Protein AF-A0A7J3AXJ6-F1 (afdb_monomer)

Radius of gyration: 14.65 Å; Cα contacts (8 Å, |Δi|>4): 82; chains: 1; bounding box: 35×21×37 Å

Structure (mmCIF, N/CA/C/O backbone):
data_AF-A0A7J3AXJ6-F1
#
_entry.id   AF-A0A7J3AXJ6-F1
#
loop_
_atom_site.group_PDB
_atom_site.id
_atom_site.type_symbol
_atom_site.label_atom_id
_atom_site.label_alt_id
_atom_site.label_comp_id
_atom_site.label_asym_id
_atom_site.label_entity_id
_atom_site.label_seq_id
_atom_site.pdbx_PDB_ins_code
_atom_site.Cartn_x
_atom_site.Cartn_y
_atom_site.Cartn_z
_atom_site.occupancy
_atom_site.B_iso_or_equiv
_atom_site.auth_seq_id
_atom_site.auth_comp_id
_atom_site.auth_asym_id
_atom_site.auth_atom_id
_atom_site.pdbx_PDB_model_num
ATOM 1 N N . MET A 1 1 ? -6.499 10.471 -3.218 1.00 43.72 1 MET A N 1
ATOM 2 C CA . MET A 1 1 ? -7.616 10.177 -2.274 1.00 43.72 1 MET A CA 1
ATOM 3 C C . MET A 1 1 ? -7.614 8.663 -2.050 1.00 43.72 1 MET A C 1
ATOM 5 O O . MET A 1 1 ? -7.186 7.981 -2.967 1.00 43.72 1 MET A O 1
ATOM 9 N N . ILE A 1 2 ? -8.008 8.103 -0.897 1.00 56.88 2 ILE A N 1
ATOM 10 C CA . ILE A 1 2 ? -8.300 6.652 -0.827 1.00 56.88 2 ILE A CA 1
ATOM 11 C C . ILE A 1 2 ? -9.795 6.523 -1.126 1.00 56.88 2 ILE A C 1
ATOM 13 O O . ILE A 1 2 ? -10.596 6.801 -0.237 1.00 56.88 2 ILE A O 1
ATOM 17 N N . PRO A 1 3 ? -10.217 6.246 -2.370 1.00 53.56 3 PRO A N 1
ATOM 18 C CA . PRO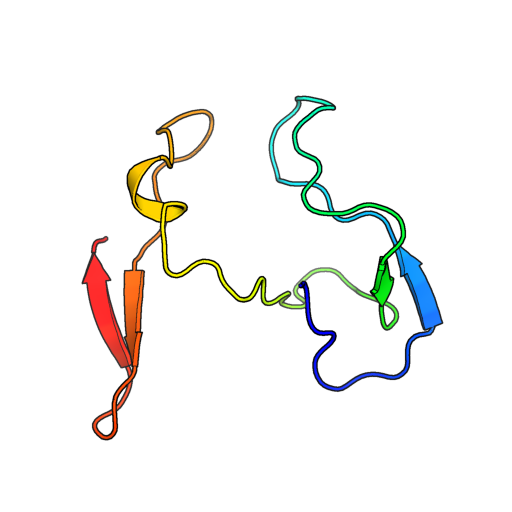 A 1 3 ? -11.619 6.010 -2.640 1.00 53.56 3 PRO A CA 1
ATOM 19 C C . PRO A 1 3 ? -12.034 4.695 -1.997 1.00 53.56 3 PRO A C 1
ATOM 21 O O . PRO A 1 3 ? -11.385 3.660 -2.140 1.00 53.56 3 PRO A O 1
ATOM 24 N N . VAL A 1 4 ? -13.151 4.764 -1.296 1.00 54.38 4 VAL A N 1
ATOM 25 C CA . VAL A 1 4 ? -13.776 3.622 -0.650 1.00 54.38 4 VAL A CA 1
ATOM 26 C C . VAL A 1 4 ? -14.577 2.887 -1.717 1.00 54.38 4 VAL A C 1
ATOM 28 O O . VAL A 1 4 ? -15.608 3.369 -2.186 1.00 54.38 4 VAL A O 1
ATOM 31 N N . GLY A 1 5 ? -14.052 1.754 -2.178 1.00 59.88 5 GLY A N 1
ATOM 32 C CA . GLY A 1 5 ? -14.750 0.871 -3.107 1.00 59.88 5 GLY A CA 1
ATOM 33 C C . GLY A 1 5 ? -15.824 0.046 -2.395 1.00 59.88 5 GLY A C 1
ATOM 34 O O . GLY A 1 5 ? -15.586 -0.465 -1.310 1.00 59.88 5 GLY A O 1
ATOM 35 N N . VAL A 1 6 ? -16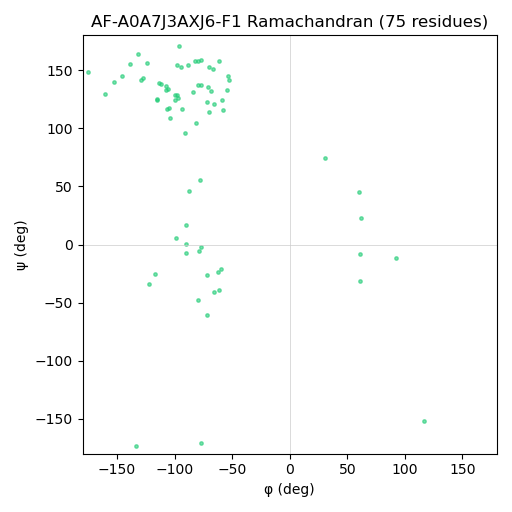.996 -0.065 -3.033 1.00 52.81 6 VAL A N 1
ATOM 36 C CA . VAL A 1 6 ? -18.128 -0.980 -2.760 1.00 52.81 6 VAL A CA 1
ATOM 37 C C . VAL A 1 6 ? -18.319 -1.382 -1.284 1.00 52.81 6 VAL A C 1
ATOM 39 O O . VAL A 1 6 ? -18.081 -2.518 -0.889 1.00 52.81 6 VAL A O 1
ATOM 42 N N . GLY A 1 7 ? -18.825 -0.452 -0.477 1.00 59.94 7 GLY A N 1
ATOM 43 C CA . GLY A 1 7 ? -19.268 -0.688 0.899 1.00 59.94 7 GLY A CA 1
ATOM 44 C C . GLY A 1 7 ? -19.903 0.581 1.463 1.00 59.94 7 GLY A C 1
ATOM 45 O O . GLY A 1 7 ? -19.537 1.682 1.051 1.00 59.94 7 GLY A O 1
ATOM 46 N N . ARG A 1 8 ? -20.894 0.463 2.356 1.00 72.00 8 ARG A N 1
ATOM 47 C CA . ARG A 1 8 ? -21.345 1.634 3.123 1.00 72.00 8 ARG A CA 1
ATOM 48 C C . ARG A 1 8 ? -20.251 1.980 4.129 1.00 72.00 8 ARG A C 1
ATOM 50 O O . ARG A 1 8 ? -19.724 1.081 4.768 1.00 72.00 8 ARG A O 1
ATOM 57 N N . ALA A 1 9 ? -19.927 3.262 4.249 1.00 78.69 9 ALA A N 1
ATOM 58 C CA . ALA A 1 9 ? -19.127 3.766 5.356 1.00 78.69 9 ALA A CA 1
ATOM 59 C C . ALA A 1 9 ? -19.835 3.439 6.679 1.00 78.69 9 ALA A C 1
ATOM 61 O O . ALA A 1 9 ? -21.008 3.785 6.842 1.00 78.69 9 ALA A O 1
ATOM 62 N N . GLU A 1 10 ? -19.141 2.751 7.580 1.00 86.00 10 GLU A N 1
ATOM 63 C CA . GLU A 1 10 ? -19.691 2.287 8.858 1.00 86.00 10 GLU A CA 1
ATOM 64 C C . GLU A 1 10 ? -18.900 2.821 10.053 1.00 86.00 10 GLU A C 1
ATOM 66 O O . GLU A 1 10 ? -19.506 3.113 11.085 1.00 86.00 10 GLU A O 1
ATOM 71 N N . GLU A 1 11 ? -17.582 2.989 9.916 1.00 91.31 11 GLU A N 1
ATOM 72 C CA . GLU A 1 11 ? -16.720 3.464 10.997 1.00 91.31 11 GLU A CA 1
ATOM 73 C C . GLU A 1 11 ? -15.559 4.336 10.499 1.00 91.31 11 GLU A C 1
ATOM 75 O O . GLU A 1 11 ? -14.986 4.109 9.428 1.00 91.31 11 GLU A O 1
ATOM 80 N N . GLU A 1 12 ? -15.205 5.335 11.309 1.00 94.12 12 GLU A N 1
ATOM 81 C CA . GLU A 1 12 ? -14.001 6.141 11.117 1.00 94.12 12 GLU A CA 1
ATOM 82 C C . GLU A 1 12 ? -12.773 5.288 11.466 1.00 94.12 12 GLU A C 1
ATOM 84 O O . GLU A 1 12 ? -12.669 4.749 12.569 1.00 94.12 12 GLU A O 1
ATOM 89 N N . THR A 1 13 ? -11.853 5.140 10.513 1.00 93.19 13 THR A N 1
ATOM 90 C CA . THR A 1 13 ? -10.711 4.222 10.599 1.00 93.19 13 THR A CA 1
ATOM 91 C C . THR A 1 13 ? -9.400 4.933 10.283 1.00 93.19 13 THR A C 1
ATOM 93 O O . THR A 1 13 ? -9.314 5.721 9.340 1.00 93.19 13 THR A O 1
ATOM 96 N N . ASP A 1 14 ? -8.341 4.585 11.013 1.00 95.25 14 ASP A N 1
ATOM 97 C CA . ASP A 1 14 ? -6.970 4.959 10.669 1.00 95.25 14 ASP A CA 1
ATOM 98 C C . ASP A 1 14 ? -6.270 3.812 9.932 1.00 95.25 14 ASP A C 1
ATOM 100 O O . ASP A 1 14 ? -6.233 2.673 10.398 1.00 95.25 14 ASP A O 1
ATOM 104 N N . VAL A 1 15 ? -5.676 4.113 8.777 1.00 95.19 15 VAL A N 1
ATOM 105 C CA . VAL A 1 15 ? -4.955 3.146 7.945 1.00 95.19 15 VAL A CA 1
ATOM 106 C C . VAL A 1 15 ? -3.455 3.352 8.111 1.00 95.19 15 VAL A C 1
ATOM 108 O O . VAL A 1 15 ? -2.885 4.325 7.609 1.00 95.19 15 VAL A O 1
ATOM 111 N N . TYR A 1 16 ? -2.814 2.400 8.781 1.00 95.94 16 TYR A N 1
ATOM 112 C CA . TYR A 1 16 ? -1.365 2.337 8.961 1.00 95.94 16 TYR A CA 1
ATOM 113 C C . TYR A 1 16 ? -0.710 1.384 7.957 1.00 95.94 16 TYR A C 1
ATOM 115 O O . TYR A 1 16 ? -1.334 0.448 7.451 1.00 95.94 16 TYR A O 1
ATOM 123 N N . GLY A 1 17 ? 0.566 1.629 7.672 1.00 92.31 17 GLY A N 1
ATOM 124 C CA . GLY A 1 17 ? 1.431 0.674 7.001 1.00 92.31 17 GLY A CA 1
ATOM 125 C C . GLY A 1 17 ? 1.904 -0.433 7.948 1.00 92.31 17 GLY A C 1
ATOM 126 O O . GLY A 1 17 ? 1.411 -0.611 9.060 1.00 92.31 17 GLY A O 1
ATOM 127 N N . SER A 1 18 ? 2.854 -1.235 7.473 1.00 91.75 18 SER A N 1
ATOM 128 C CA . SER A 1 18 ? 3.310 -2.443 8.181 1.00 91.75 18 SER A CA 1
ATOM 129 C C . SER A 1 18 ? 4.604 -2.268 8.986 1.00 91.75 18 SER A C 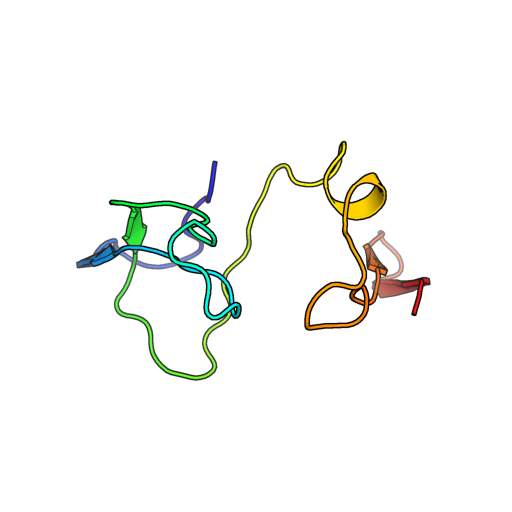1
ATOM 131 O O . SER A 1 18 ? 5.160 -3.253 9.473 1.00 91.75 18 SER A O 1
ATOM 133 N N . SER A 1 19 ? 5.127 -1.047 9.076 1.00 92.44 19 SER A N 1
ATOM 134 C CA . SER A 1 19 ? 6.324 -0.712 9.844 1.00 92.44 19 SER A CA 1
ATOM 135 C C . SER A 1 19 ? 6.012 -0.559 11.334 1.00 92.44 19 SER A C 1
ATOM 137 O O . SER A 1 19 ? 4.902 -0.225 11.730 1.00 92.44 19 SER A O 1
ATOM 139 N N . CYS A 1 20 ? 7.037 -0.702 12.176 1.00 92.69 20 CYS A N 1
ATOM 140 C CA . CYS A 1 20 ? 6.944 -0.386 13.605 1.00 92.69 20 CYS A CA 1
ATOM 141 C C . CYS A 1 20 ? 6.992 1.129 13.896 1.00 92.69 20 CYS A C 1
ATOM 143 O O . CYS A 1 20 ? 6.962 1.536 15.055 1.00 92.69 20 CYS A O 1
ATOM 145 N N . ALA A 1 21 ? 7.152 1.967 12.868 1.00 93.94 21 ALA A N 1
ATOM 146 C CA . ALA A 1 21 ? 7.260 3.413 13.017 1.00 93.94 21 ALA A CA 1
ATOM 147 C C . ALA A 1 21 ? 5.873 4.062 13.092 1.00 93.94 21 ALA A C 1
ATOM 149 O O . ALA A 1 21 ? 5.046 3.856 12.211 1.00 93.94 21 ALA A O 1
ATOM 150 N N . SER A 1 22 ? 5.647 4.931 14.080 1.00 94.69 22 SER A N 1
ATOM 151 C CA . SER A 1 22 ? 4.373 5.653 14.240 1.00 94.69 22 SER A CA 1
ATOM 152 C C . SER A 1 22 ? 4.029 6.578 13.068 1.00 94.69 22 SER A C 1
ATOM 154 O O . SER A 1 22 ? 2.862 6.884 12.851 1.00 94.69 22 SER A O 1
ATOM 156 N N . ILE A 1 23 ? 5.040 7.016 12.312 1.00 94.19 23 ILE A N 1
ATOM 157 C CA . ILE A 1 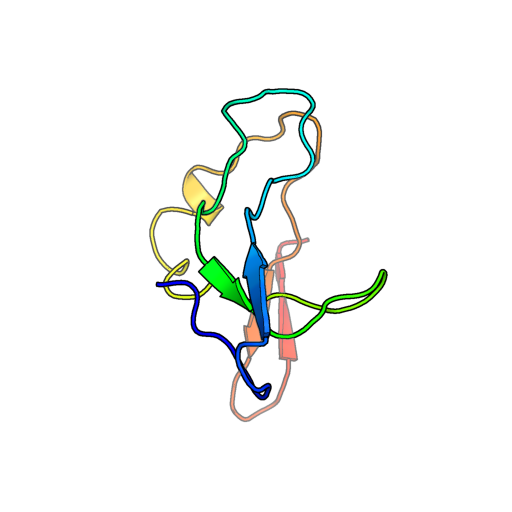23 ? 4.875 7.846 11.114 1.00 94.19 23 ILE A CA 1
ATOM 158 C C . ILE A 1 23 ? 4.442 7.050 9.876 1.00 94.19 23 ILE A C 1
ATOM 160 O O . ILE A 1 23 ? 4.182 7.657 8.842 1.00 94.19 23 ILE A O 1
ATOM 164 N N . ASP A 1 24 ? 4.371 5.716 9.953 1.00 94.31 24 ASP A N 1
ATOM 165 C CA . ASP A 1 24 ? 3.869 4.860 8.870 1.00 94.31 24 ASP A CA 1
ATOM 166 C C . ASP A 1 24 ? 2.331 4.882 8.829 1.00 94.31 24 ASP A C 1
ATOM 168 O O . ASP A 1 24 ? 1.658 3.864 8.958 1.00 94.31 24 ASP A O 1
ATOM 172 N N . LEU A 1 25 ? 1.773 6.087 8.718 1.00 94.75 25 LEU A N 1
ATOM 173 C CA . LEU A 1 25 ? 0.346 6.372 8.642 1.00 94.75 25 LEU A CA 1
ATOM 174 C C . LEU A 1 25 ? 0.008 6.769 7.204 1.00 94.75 25 LEU A C 1
ATOM 176 O O . LEU A 1 25 ? 0.470 7.796 6.707 1.00 94.75 25 LEU A O 1
ATOM 180 N N . ILE A 1 26 ? -0.829 5.973 6.544 1.00 93.69 26 ILE A N 1
ATOM 181 C CA . ILE A 1 26 ? -1.259 6.220 5.164 1.00 93.69 26 ILE A CA 1
ATOM 182 C C . ILE A 1 26 ? -2.364 7.279 5.156 1.00 93.69 26 ILE A C 1
ATOM 184 O O . ILE A 1 26 ? -2.316 8.237 4.380 1.00 93.69 26 ILE A O 1
ATOM 188 N N . LYS A 1 27 ? -3.369 7.116 6.025 1.00 93.06 27 LYS A N 1
ATOM 189 C CA . LYS A 1 27 ? -4.471 8.068 6.188 1.00 93.06 27 LYS A CA 1
ATOM 190 C C . LYS A 1 27 ? -5.157 7.870 7.537 1.00 93.06 27 LYS A C 1
ATOM 192 O O . LYS A 1 27 ? -5.557 6.756 7.843 1.00 93.06 27 LYS A O 1
ATOM 197 N N . ALA A 1 28 ? -5.331 8.953 8.288 1.00 94.19 28 ALA A N 1
ATOM 198 C CA . ALA A 1 28 ? -6.189 8.975 9.469 1.00 94.19 28 ALA A CA 1
ATOM 199 C C . ALA A 1 28 ? -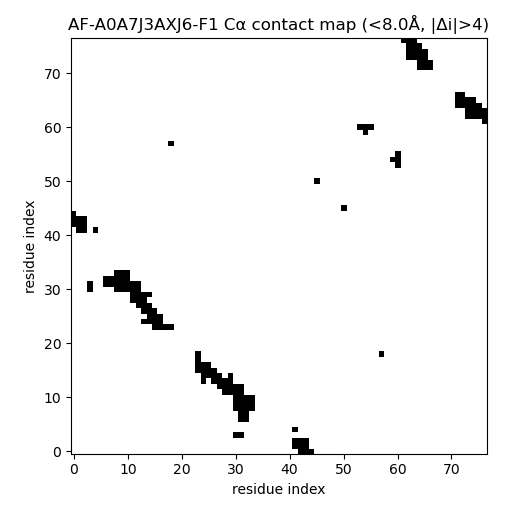7.603 9.470 9.136 1.00 94.19 28 ALA A C 1
ATOM 201 O O . ALA A 1 28 ? -7.769 10.263 8.192 1.00 94.19 28 ALA A O 1
ATOM 202 N N . GLY A 1 29 ? -8.575 9.019 9.928 1.00 92.81 29 GLY A N 1
ATOM 203 C CA . GLY A 1 29 ? -9.969 9.454 9.892 1.00 92.81 29 GLY A CA 1
ATOM 204 C C . GLY A 1 29 ? -10.645 9.196 8.548 1.00 92.81 29 GLY A C 1
ATOM 205 O O . GLY A 1 29 ? -11.246 10.104 7.972 1.00 92.81 29 GLY A O 1
ATOM 206 N N . VAL A 1 30 ? -10.450 8.006 7.971 1.00 91.00 30 VAL A N 1
ATOM 207 C CA . VAL A 1 30 ? -11.144 7.602 6.744 1.00 91.00 30 VAL A CA 1
ATOM 208 C C . VAL A 1 30 ? -12.361 6.756 7.090 1.00 91.00 30 VAL A C 1
ATOM 210 O O . VAL A 1 30 ? -12.256 5.745 7.775 1.00 91.00 30 VAL A O 1
ATOM 213 N N . ASP A 1 31 ? -13.515 7.163 6.579 1.00 90.69 31 ASP A N 1
ATOM 214 C CA . ASP A 1 31 ? -14.743 6.388 6.696 1.00 90.69 31 ASP A CA 1
ATOM 215 C C . ASP A 1 31 ? -14.648 5.127 5.832 1.00 90.69 31 ASP A C 1
ATOM 217 O O . ASP A 1 31 ? -14.600 5.220 4.604 1.00 90.69 31 ASP A O 1
ATOM 221 N N . LEU A 1 32 ? -14.631 3.947 6.447 1.00 89.88 32 LEU A N 1
ATOM 222 C CA . LEU A 1 32 ? -14.561 2.663 5.745 1.00 89.88 32 LEU A CA 1
ATOM 223 C C . LEU A 1 32 ? -15.737 1.759 6.144 1.00 89.88 32 LEU A C 1
ATOM 225 O O . LEU A 1 32 ? -16.350 1.953 7.199 1.00 89.88 32 LEU A O 1
ATOM 229 N N . PRO A 1 33 ? -16.116 0.787 5.293 1.00 90.94 33 PRO A N 1
ATOM 230 C CA . PRO A 1 33 ? -16.926 -0.333 5.757 1.00 90.94 33 PRO A CA 1
ATOM 231 C C . PRO A 1 33 ? -16.154 -1.111 6.826 1.00 90.94 33 PRO A C 1
ATOM 233 O O . PRO A 1 33 ? -14.922 -1.083 6.839 1.00 90.94 33 PRO A O 1
ATOM 236 N N . LYS A 1 34 ? -16.864 -1.866 7.668 1.00 90.62 34 LYS A N 1
ATOM 237 C CA . LYS A 1 34 ? -16.217 -2.731 8.653 1.00 90.62 34 LYS A CA 1
ATOM 238 C C . LYS A 1 34 ? -15.286 -3.737 7.977 1.00 90.62 34 LYS A C 1
ATOM 240 O O . LYS A 1 34 ? -15.739 -4.617 7.241 1.00 90.62 34 LYS A O 1
ATOM 245 N N . LEU A 1 35 ? -13.992 -3.616 8.257 1.00 90.06 35 LEU A N 1
ATOM 246 C CA . LEU A 1 35 ? -12.955 -4.471 7.684 1.00 90.06 35 LEU A CA 1
ATOM 247 C C . LEU A 1 35 ? -12.727 -5.724 8.531 1.00 90.06 35 LEU A C 1
ATOM 249 O O . LEU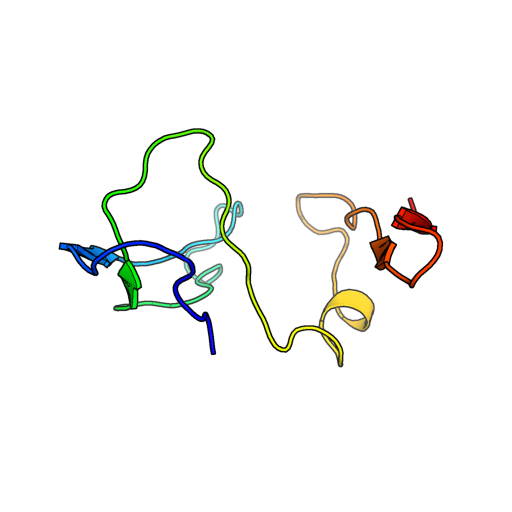 A 1 35 ? -12.920 -5.737 9.750 1.00 90.06 35 LEU A O 1
ATOM 253 N N . LYS A 1 36 ? -12.243 -6.779 7.883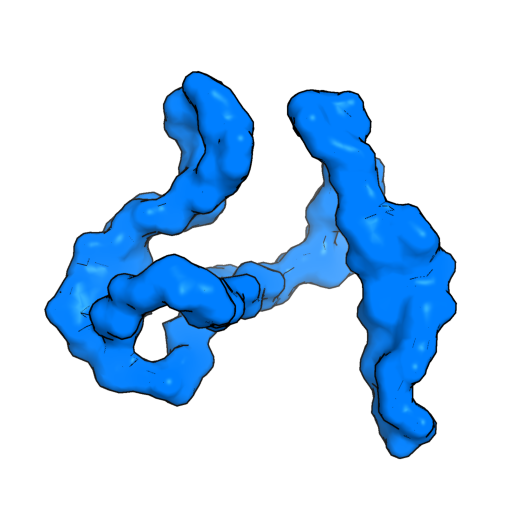 1.00 91.31 36 LYS A N 1
ATOM 254 C CA . LYS A 1 36 ? -11.698 -7.974 8.536 1.00 91.31 36 LYS A CA 1
ATOM 255 C C . LYS A 1 36 ? -10.355 -8.357 7.925 1.00 91.31 36 LYS A C 1
ATOM 257 O O . LYS A 1 36 ? -9.989 -7.934 6.829 1.00 91.31 36 LYS A O 1
ATOM 262 N N . GLU A 1 37 ? -9.622 -9.203 8.639 1.00 95.00 37 GLU A N 1
ATOM 263 C CA . GLU A 1 37 ? -8.384 -9.779 8.123 1.00 95.00 37 GLU A CA 1
ATOM 264 C C . GLU A 1 37 ? -8.616 -10.470 6.771 1.00 95.00 37 GLU A C 1
ATOM 266 O O . GLU A 1 37 ? -9.560 -11.245 6.598 1.00 95.00 37 GLU A O 1
ATOM 271 N N . GLY A 1 38 ? -7.735 -10.177 5.812 1.00 93.44 38 GLY A N 1
ATOM 272 C CA . GLY A 1 38 ? -7.806 -10.696 4.446 1.00 93.44 38 GLY A CA 1
ATOM 273 C C . GLY A 1 38 ? -8.562 -9.810 3.454 1.00 93.44 38 GLY A C 1
ATOM 274 O O . GLY A 1 38 ? -8.441 -10.048 2.252 1.00 93.44 38 GLY A O 1
ATOM 275 N N . ASP A 1 39 ? -9.283 -8.781 3.908 1.00 92.06 39 ASP A N 1
ATOM 276 C CA . ASP A 1 39 ? -9.860 -7.788 3.000 1.00 92.06 39 ASP A CA 1
ATOM 277 C C . ASP A 1 39 ? -8.756 -6.969 2.308 1.00 92.06 39 ASP A C 1
ATOM 279 O O . ASP A 1 39 ? -7.662 -6.761 2.841 1.00 92.06 39 ASP A O 1
ATOM 283 N N . LEU A 1 40 ? -9.045 -6.502 1.092 1.00 91.19 40 LEU A N 1
ATOM 284 C CA . LEU A 1 40 ? -8.105 -5.734 0.280 1.00 91.19 40 LEU A CA 1
ATOM 285 C C . LEU A 1 40 ? -8.487 -4.256 0.261 1.00 91.19 40 LEU A C 1
ATOM 287 O O . LEU A 1 40 ? -9.633 -3.902 -0.007 1.00 91.19 40 LEU A O 1
ATOM 291 N N . LEU A 1 41 ? -7.489 -3.396 0.464 1.00 90.25 41 LEU A N 1
ATOM 292 C CA . LEU A 1 41 ? -7.609 -1.949 0.316 1.00 90.25 41 LEU A CA 1
ATOM 293 C C . LEU A 1 41 ? -6.877 -1.486 -0.944 1.00 90.25 41 LEU A C 1
ATOM 295 O O . LEU A 1 41 ? -5.747 -1.899 -1.208 1.00 90.25 41 LEU A O 1
ATOM 299 N N . ALA A 1 42 ? -7.511 -0.594 -1.704 1.00 90.31 42 ALA A N 1
ATOM 300 C CA . ALA A 1 42 ? -6.914 0.041 -2.872 1.00 90.31 42 ALA A CA 1
ATOM 301 C C . ALA A 1 42 ? -6.530 1.489 -2.547 1.00 90.31 42 ALA A C 1
ATOM 303 O O . ALA A 1 42 ? -7.388 2.325 -2.268 1.00 90.31 42 ALA A O 1
ATOM 304 N N . ILE A 1 43 ? -5.234 1.796 -2.614 1.00 91.44 43 ILE A N 1
ATOM 305 C CA . ILE A 1 43 ? -4.735 3.171 -2.525 1.00 91.44 43 ILE A CA 1
ATOM 306 C C . ILE A 1 43 ? -4.610 3.698 -3.954 1.00 91.44 43 ILE A C 1
ATOM 308 O O . ILE A 1 43 ? -3.854 3.155 -4.760 1.00 91.44 43 ILE A O 1
ATOM 312 N N . MET A 1 44 ? -5.384 4.732 -4.272 1.00 89.94 44 MET A N 1
ATOM 313 C CA . MET A 1 44 ? -5.454 5.285 -5.624 1.00 89.94 44 MET A CA 1
ATOM 314 C C . MET A 1 44 ? -4.524 6.486 -5.792 1.00 89.94 44 MET A C 1
ATOM 316 O O . MET A 1 44 ? -3.947 6.994 -4.832 1.00 89.94 44 MET A O 1
ATOM 320 N N . ASP A 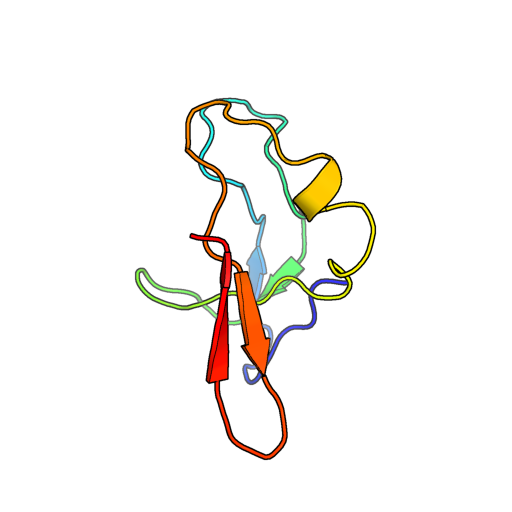1 45 ? -4.376 6.937 -7.038 1.00 90.75 45 ASP A N 1
ATOM 321 C CA . ASP A 1 45 ? -3.526 8.070 -7.423 1.00 90.75 45 ASP A CA 1
ATOM 322 C C . ASP A 1 45 ? -2.020 7.865 -7.131 1.00 90.75 45 ASP A C 1
ATOM 324 O O . ASP A 1 45 ? -1.255 8.823 -7.057 1.00 90.75 45 ASP A O 1
ATOM 328 N N . CYS A 1 46 ? -1.557 6.613 -7.019 1.00 91.44 46 CYS A N 1
ATOM 329 C CA . CYS A 1 46 ? -0.153 6.259 -6.736 1.00 91.44 46 CYS A CA 1
ATOM 330 C C . CYS A 1 46 ? 0.732 6.076 -7.988 1.00 91.44 46 CYS A C 1
ATOM 332 O O . CYS A 1 46 ? 1.796 5.457 -7.925 1.00 91.44 46 CYS A O 1
ATOM 334 N N . GLY A 1 47 ? 0.295 6.564 -9.155 1.00 91.75 47 GLY A N 1
ATOM 335 C CA . GLY A 1 47 ? 1.005 6.348 -10.424 1.00 91.75 47 GLY A CA 1
ATOM 336 C C . GLY A 1 47 ? 2.311 7.140 -10.561 1.00 91.75 47 GLY A C 1
ATOM 337 O O . GLY A 1 47 ? 3.221 6.713 -11.270 1.00 91.75 47 GLY A O 1
ATOM 338 N N . ALA A 1 48 ? 2.431 8.274 -9.868 1.00 93.81 48 ALA A N 1
ATOM 339 C CA . ALA A 1 48 ? 3.610 9.132 -9.902 1.00 93.81 48 ALA A CA 1
ATOM 340 C C . ALA A 1 48 ? 4.311 9.151 -8.537 1.00 93.81 48 ALA A C 1
ATOM 342 O O . ALA A 1 48 ? 3.664 9.230 -7.498 1.00 93.81 48 ALA A O 1
ATOM 343 N N . TYR A 1 49 ? 5.645 9.102 -8.548 1.00 91.88 49 TYR A N 1
ATOM 344 C CA . TYR A 1 49 ? 6.529 9.231 -7.377 1.00 91.88 49 TYR A CA 1
ATOM 345 C C . TYR A 1 49 ? 6.394 8.185 -6.253 1.00 91.88 49 TYR A C 1
ATOM 347 O O . TYR A 1 49 ? 7.279 8.133 -5.408 1.00 91.88 49 TYR A O 1
ATOM 355 N N . SER A 1 50 ? 5.403 7.290 -6.249 1.00 91.56 50 SER A N 1
ATOM 356 C CA . SER A 1 50 ? 5.292 6.244 -5.215 1.00 91.56 50 SER A CA 1
ATOM 357 C C . SER A 1 50 ? 6.364 5.159 -5.373 1.00 91.56 50 SER A C 1
ATOM 359 O O . SER A 1 50 ? 7.229 4.978 -4.517 1.00 91.56 50 SER A O 1
ATOM 361 N N . ILE A 1 51 ? 6.360 4.462 -6.513 1.00 90.44 51 ILE A N 1
ATOM 362 C CA . ILE A 1 51 ? 7.276 3.344 -6.779 1.00 90.44 51 ILE A CA 1
ATOM 363 C C . ILE A 1 51 ? 8.738 3.791 -6.861 1.00 90.44 51 ILE A C 1
ATOM 365 O O . ILE A 1 51 ? 9.629 3.097 -6.370 1.00 90.44 51 ILE A O 1
ATOM 369 N N . PHE A 1 52 ? 8.988 4.933 -7.505 1.00 89.50 52 PHE A N 1
ATOM 370 C CA . PHE A 1 52 ? 10.338 5.460 -7.696 1.00 89.50 52 PHE A CA 1
ATOM 371 C C . PHE A 1 52 ? 11.021 5.762 -6.355 1.00 89.50 52 PHE A C 1
ATOM 373 O O . PHE A 1 52 ? 12.196 5.449 -6.185 1.00 89.50 52 PHE A O 1
ATOM 380 N N . LEU A 1 53 ? 10.265 6.298 -5.391 1.00 91.44 53 LEU A N 1
ATOM 381 C CA . LEU A 1 53 ? 10.761 6.653 -4.060 1.00 91.44 53 LEU A CA 1
ATOM 382 C C . LEU A 1 53 ? 10.641 5.518 -3.033 1.00 91.44 53 LEU A C 1
ATOM 384 O O . LEU A 1 53 ? 11.014 5.709 -1.880 1.00 91.44 53 LEU A O 1
ATOM 388 N N . SER A 1 54 ? 10.132 4.342 -3.416 1.00 89.69 54 SER A N 1
ATOM 389 C CA . SER A 1 54 ? 9.954 3.223 -2.484 1.00 89.69 54 SER A CA 1
ATOM 390 C C . SER A 1 54 ? 11.314 2.701 -1.988 1.00 89.69 54 SER A C 1
ATOM 392 O O . SER A 1 54 ? 12.123 2.269 -2.823 1.00 89.69 54 SER A O 1
ATOM 394 N N . PRO A 1 55 ? 11.586 2.709 -0.668 1.00 87.88 55 PRO A N 1
ATOM 395 C CA . PRO A 1 55 ? 12.819 2.170 -0.102 1.00 87.88 55 PRO A CA 1
ATOM 396 C C . PRO A 1 55 ? 12.735 0.647 0.078 1.00 87.88 55 PRO A C 1
ATOM 398 O O . PRO A 1 55 ? 11.650 0.096 0.234 1.00 87.88 55 PRO A O 1
ATOM 401 N N . ASP A 1 56 ? 13.884 -0.027 0.146 1.00 88.50 56 ASP A N 1
ATOM 402 C CA . ASP A 1 56 ? 13.980 -1.428 0.599 1.00 88.50 56 ASP A CA 1
ATOM 403 C C . ASP A 1 56 ? 14.134 -1.502 2.133 1.00 88.50 56 ASP A C 1
ATOM 405 O O . ASP A 1 56 ? 15.014 -2.171 2.675 1.00 88.50 56 ASP A O 1
ATOM 409 N N . PHE A 1 57 ? 13.305 -0.739 2.849 1.00 86.31 57 PHE A N 1
ATOM 410 C CA . PHE A 1 57 ? 13.332 -0.634 4.307 1.00 86.31 57 PHE A CA 1
ATOM 411 C C . PHE A 1 57 ? 12.239 -1.517 4.920 1.00 86.31 57 PHE A C 1
ATOM 413 O O . PHE A 1 57 ? 11.071 -1.389 4.563 1.00 86.31 57 PHE A O 1
ATOM 420 N N . HIS A 1 58 ? 12.615 -2.425 5.829 1.00 88.56 58 HIS A N 1
ATOM 421 C CA . HIS A 1 58 ? 11.779 -3.481 6.439 1.00 88.56 58 HIS A CA 1
ATOM 422 C C . HIS A 1 58 ? 11.176 -4.522 5.475 1.00 88.56 58 HIS A C 1
ATOM 424 O O . HIS A 1 58 ? 11.011 -5.678 5.866 1.00 88.56 58 HIS A O 1
ATOM 430 N N . ARG A 1 59 ? 10.867 -4.157 4.226 1.00 88.06 59 ARG A N 1
ATOM 431 C CA . ARG A 1 59 ? 10.364 -5.050 3.176 1.00 88.06 59 ARG A CA 1
ATOM 432 C C . ARG A 1 59 ? 11.011 -4.740 1.831 1.00 88.06 59 ARG A C 1
ATOM 434 O O . ARG A 1 59 ? 11.458 -3.624 1.586 1.00 88.06 59 ARG A O 1
ATOM 441 N N . LYS A 1 60 ? 11.033 -5.748 0.957 1.00 90.31 60 LYS A N 1
ATOM 442 C CA . LYS A 1 60 ? 11.399 -5.575 -0.452 1.00 90.31 60 LYS A CA 1
ATOM 443 C C . LYS A 1 60 ? 10.310 -4.797 -1.186 1.00 90.31 60 LYS A C 1
ATOM 445 O O . LYS A 1 60 ? 9.134 -4.887 -0.818 1.00 90.31 60 LYS A O 1
ATOM 450 N N . LYS A 1 61 ? 10.697 -4.090 -2.248 1.00 90.94 61 LYS A N 1
ATOM 451 C CA . LYS A 1 61 ? 9.742 -3.466 -3.176 1.00 90.94 61 LYS A CA 1
ATOM 452 C C . LYS A 1 61 ? 8.712 -4.489 -3.683 1.00 90.94 61 LYS A C 1
ATOM 454 O O . LYS A 1 61 ? 9.075 -5.636 -3.931 1.00 90.94 61 LYS A O 1
ATOM 459 N N . PRO A 1 62 ? 7.438 -4.087 -3.835 1.00 91.44 62 PRO A N 1
ATOM 460 C CA . PRO A 1 62 ? 6.400 -4.979 -4.325 1.00 91.44 62 PRO A CA 1
ATOM 461 C C . PRO A 1 62 ? 6.493 -5.175 -5.844 1.00 91.44 62 PRO A C 1
ATOM 463 O O . PRO A 1 62 ? 6.991 -4.294 -6.569 1.00 91.44 62 PRO A O 1
ATOM 466 N N . LYS A 1 63 ? 5.894 -6.284 -6.296 1.00 94.38 63 LYS A N 1
ATOM 467 C CA . LYS A 1 63 ? 5.589 -6.558 -7.702 1.00 94.38 63 LYS A CA 1
ATOM 468 C C . LYS A 1 63 ? 4.795 -5.412 -8.325 1.00 94.38 63 LYS A C 1
ATOM 470 O O . LYS A 1 63 ? 3.932 -4.813 -7.679 1.00 94.38 63 LYS A O 1
ATOM 475 N N . ILE A 1 64 ? 5.049 -5.139 -9.602 1.00 95.31 64 ILE A N 1
ATOM 476 C CA . ILE A 1 64 ? 4.268 -4.197 -10.410 1.00 95.31 64 ILE A CA 1
ATOM 477 C C . ILE A 1 64 ? 3.586 -4.960 -11.526 1.00 95.31 64 ILE A C 1
ATOM 479 O O . ILE A 1 64 ? 4.237 -5.618 -12.338 1.00 95.31 64 ILE A O 1
ATOM 483 N N . LEU A 1 65 ? 2.270 -4.804 -11.586 1.00 95.81 65 LEU A N 1
ATOM 484 C CA . LEU A 1 65 ? 1.414 -5.408 -12.591 1.00 95.81 65 LEU A CA 1
ATOM 485 C C . LEU A 1 65 ? 0.860 -4.296 -13.485 1.00 95.81 65 LEU A C 1
ATOM 487 O O . LEU A 1 65 ? 0.473 -3.232 -13.004 1.00 95.81 65 LEU A O 1
ATOM 491 N N . PHE A 1 66 ? 0.831 -4.542 -14.787 1.00 96.00 66 PHE A N 1
ATOM 492 C CA . PHE A 1 66 ? 0.168 -3.699 -15.768 1.00 96.00 66 PHE A CA 1
ATOM 493 C C . PHE A 1 66 ? -1.086 -4.409 -16.253 1.00 96.00 66 PHE A C 1
ATOM 495 O O . PHE A 1 66 ? -1.049 -5.596 -16.573 1.00 96.00 66 PHE A O 1
ATOM 502 N N . VAL A 1 67 ? -2.191 -3.679 -16.290 1.00 95.94 67 VAL A N 1
ATOM 503 C CA . VAL A 1 67 ? -3.482 -4.193 -16.732 1.00 95.94 67 VAL A CA 1
ATOM 504 C C . VAL A 1 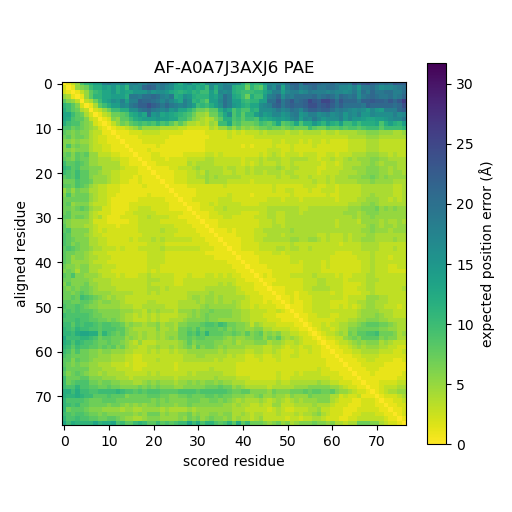67 ? -3.866 -3.445 -17.997 1.00 95.94 67 VAL A C 1
ATOM 506 O O . VAL A 1 67 ? -3.900 -2.216 -18.004 1.00 95.94 67 VAL A O 1
ATOM 509 N N . ASP A 1 68 ? -4.128 -4.191 -19.063 1.00 95.81 68 ASP A N 1
ATOM 510 C CA . ASP A 1 68 ? -4.637 -3.675 -20.330 1.00 95.81 68 ASP A CA 1
ATOM 511 C C . ASP A 1 68 ? -5.805 -4.530 -20.838 1.00 95.81 68 ASP A C 1
ATOM 513 O O . ASP A 1 68 ? -6.293 -5.427 -20.148 1.00 95.81 68 ASP A O 1
ATOM 517 N N . GLU A 1 69 ? -6.275 -4.249 -22.054 1.00 96.81 69 GLU A N 1
ATOM 518 C CA . GLU A 1 69 ? -7.378 -4.980 -22.688 1.00 96.81 69 GLU A CA 1
ATOM 519 C C . GLU A 1 69 ? -7.105 -6.485 -22.865 1.00 96.81 69 GLU A C 1
ATOM 521 O O . GLU A 1 69 ? -8.044 -7.266 -23.007 1.00 96.81 69 GLU A O 1
ATOM 526 N N . LYS A 1 70 ? -5.837 -6.918 -22.852 1.00 94.75 70 LYS A N 1
ATOM 527 C CA . LYS A 1 70 ? -5.442 -8.330 -22.970 1.00 94.75 70 LYS A CA 1
ATOM 528 C C . LYS A 1 70 ? -5.338 -9.022 -21.610 1.00 94.75 70 LYS A C 1
ATOM 530 O O . LYS A 1 70 ? -5.150 -10.238 -21.569 1.00 94.75 70 LYS A O 1
ATOM 535 N N . GLY A 1 71 ? -5.465 -8.273 -20.517 1.00 95.25 71 GLY A N 1
ATOM 536 C CA . GLY A 1 71 ? -5.437 -8.775 -19.151 1.00 95.25 71 GLY A CA 1
ATOM 537 C C . GLY A 1 71 ? -4.266 -8.234 -18.337 1.00 95.25 71 GLY A C 1
ATOM 538 O O . GLY A 1 71 ? -3.787 -7.120 -18.541 1.00 95.25 71 GLY A O 1
ATOM 539 N N . LEU A 1 72 ? -3.839 -9.028 -17.356 1.00 96.12 72 LEU A N 1
ATOM 540 C CA . LEU A 1 72 ? -2.833 -8.652 -16.368 1.00 96.12 72 LEU A CA 1
ATOM 541 C C . LEU A 1 72 ? -1.462 -9.222 -16.749 1.00 96.12 72 LEU A C 1
ATOM 543 O O . LEU A 1 72 ? -1.326 -10.423 -16.981 1.00 96.12 72 LEU A O 1
ATOM 547 N N . ARG A 1 73 ? -0.439 -8.364 -16.778 1.00 96.25 73 ARG A N 1
ATOM 548 C CA . ARG A 1 73 ? 0.957 -8.735 -17.037 1.00 96.25 73 ARG A CA 1
ATOM 549 C C . ARG A 1 73 ? 1.878 -8.197 -15.954 1.00 96.25 73 ARG A C 1
ATOM 551 O O . ARG A 1 73 ? 1.703 -7.079 -15.480 1.00 96.25 73 ARG A O 1
ATOM 558 N N . GLU A 1 74 ? 2.893 -8.965 -15.595 1.00 95.19 74 GLU A N 1
ATOM 559 C CA . GLU A 1 74 ? 3.928 -8.502 -14.676 1.00 95.19 74 GLU A CA 1
ATOM 560 C C . GLU A 1 74 ? 4.944 -7.609 -15.405 1.00 95.19 74 GLU A C 1
ATOM 562 O O . GLU A 1 74 ? 5.332 -7.886 -16.539 1.00 95.19 74 GLU A O 1
ATOM 567 N N . VAL A 1 75 ? 5.344 -6.510 -14.765 1.00 94.94 75 VAL A N 1
ATOM 568 C CA . VAL A 1 75 ? 6.330 -5.542 -15.280 1.00 94.94 75 VAL A CA 1
ATOM 569 C C . VAL A 1 75 ? 7.568 -5.481 -14.387 1.00 94.94 75 VAL A C 1
ATOM 571 O O . VAL A 1 75 ? 8.649 -5.126 -14.857 1.00 94.94 75 VAL A O 1
ATOM 574 N N . ARG A 1 76 ? 7.423 -5.821 -13.103 1.00 91.62 76 ARG A N 1
ATOM 575 C CA . ARG A 1 76 ? 8.525 -5.913 -12.146 1.00 91.62 76 ARG A CA 1
ATOM 576 C C . ARG A 1 76 ? 8.187 -6.914 -11.047 1.00 91.62 76 ARG A C 1
ATOM 578 O O . ARG A 1 76 ? 7.059 -6.889 -10.555 1.00 91.62 76 ARG A O 1
ATOM 585 N N . ASP A 1 77 ? 9.180 -7.701 -10.653 1.00 89.00 77 ASP A N 1
ATOM 586 C CA . ASP A 1 77 ? 9.160 -8.554 -9.461 1.00 89.00 77 ASP A CA 1
ATOM 587 C C . ASP A 1 77 ? 9.259 -7.768 -8.143 1.00 89.00 77 ASP A C 1
ATOM 589 O O . ASP A 1 77 ? 9.943 -6.713 -8.116 1.00 89.00 77 ASP A O 1
#

pLDDT: mean 88.48, std 11.47, range [43.72, 96.81]

Sequence (77 aa):
MIPVGVGRAEEETDVYGSSCASIDLIKAGVDLPKLKEGDLLAIMDCGAYSIFLSPDFHRKKPKILFVDEKGLREVRD

Foldseek 3Di:
DQDAPDAPQDDQDWDADDDPDPVRTPDGRDRYHDDDPPDDGDDPPCPPPNQVVDDPPPHHRDWDWDQDPVGIDTDGD

Secondary structure (DSSP, 8-state):
-----SS---EEEEEE-SSS-TT-EEEEEEEE----TT------S-SSSTTTT---SSSPPPPEEEEETTEEEEEE-

Solvent-accessible surface area (backbone atoms only — not comparable to full-atom values): 5267 Å² total; per-residue (Å²): 104,72,67,76,74,95,62,67,67,71,42,77,38,70,43,62,56,93,60,94,50,88,83,40,57,78,44,73,74,40,63,31,44,89,80,57,94,88,67,87,85,65,76,49,86,55,88,65,73,45,72,82,67,57,62,76,67,102,44,74,67,72,64,39,73,46,76,56,98,92,42,81,42,81,78,43,106

Mean predicted aligned error: 5.14 Å